Protein AF-A0A6N4V486-F1 (afdb_monomer_lite)

Organism: NCBI:txid39694

Foldseek 3Di:
DDDDDDDPPDPPPPCPPPPDPPPDDDAAALPQLCVQQVPDPQQPQVDSVSSLVVLVVLVVCLVVLPQLVVQQVVQCVVSVHPDSCVSVSNSVSSCVRGPVVSPVSNCVSCVPPDRD

Radius of gyration: 24.33 Å; chains: 1; bounding box: 66×65×31 Å

Secondary structure (DSSP, 8-state):
---------------------PPPPP---HHHHHHHHTSSTTS--SSHHHHHHHHHHHHHHHHTT--HHHHHHHHHHHTT---HHHHHHHHHHHHHHH-GGGHHHHHHHTTT----

Structure (mmCIF, N/CA/C/O backbone):
data_AF-A0A6N4V486-F1
#
_entry.id   AF-A0A6N4V486-F1
#
loop_
_atom_site.group_PDB
_atom_site.id
_atom_site.type_symbol
_atom_site.label_atom_id
_atom_site.label_alt_id
_atom_site.label_comp_id
_atom_site.label_asym_id
_atom_site.label_entity_id
_atom_site.label_seq_id
_atom_site.pdbx_PDB_ins_code
_atom_site.Cartn_x
_atom_site.Cartn_y
_atom_site.Cartn_z
_atom_site.occupancy
_atom_site.B_iso_or_equiv
_atom_site.auth_seq_id
_atom_site.auth_comp_id
_atom_site.auth_asy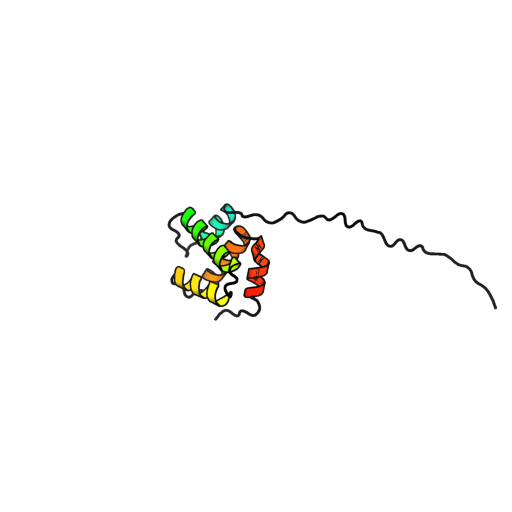m_id
_atom_site.auth_atom_id
_atom_site.pdbx_PDB_model_num
ATOM 1 N N . MET A 1 1 ? -52.651 55.741 15.862 1.00 38.78 1 MET A N 1
ATOM 2 C CA . MET A 1 1 ? -52.574 56.488 14.579 1.00 38.78 1 MET A CA 1
ATOM 3 C C . MET A 1 1 ? -51.162 56.298 14.029 1.00 38.78 1 MET A C 1
ATOM 5 O O . MET A 1 1 ? -50.254 56.471 14.815 1.00 38.78 1 MET A O 1
ATOM 9 N N . LYS A 1 2 ? -50.853 55.938 12.782 1.00 39.62 2 LYS A N 1
ATOM 10 C CA . LYS A 1 2 ? -51.606 55.902 11.529 1.00 39.62 2 LYS A CA 1
ATOM 11 C C . LYS A 1 2 ? -50.801 54.991 10.555 1.00 39.62 2 LYS A C 1
ATOM 13 O O . LYS A 1 2 ? -49.644 55.297 10.332 1.00 39.62 2 LYS A O 1
ATOM 18 N N . TRP A 1 3 ? -51.412 53.892 10.088 1.00 43.56 3 TRP A N 1
ATOM 19 C CA . TRP A 1 3 ? -51.365 53.290 8.732 1.00 43.56 3 TRP A CA 1
ATOM 20 C C . TRP A 1 3 ? -49.998 53.176 8.006 1.00 43.56 3 TRP A C 1
ATOM 22 O O . TRP A 1 3 ? -49.363 54.182 7.739 1.00 43.56 3 TRP A O 1
ATOM 32 N N . LEU A 1 4 ? -49.471 51.961 7.781 1.00 53.72 4 LEU A N 1
ATOM 33 C CA . LEU A 1 4 ? -49.697 51.060 6.620 1.00 53.72 4 LEU A CA 1
ATOM 34 C C . LEU A 1 4 ? -49.026 51.525 5.309 1.00 53.72 4 LEU A C 1
ATOM 36 O O . LEU A 1 4 ? -48.950 52.714 5.035 1.00 53.72 4 LEU A O 1
ATOM 40 N N . VAL A 1 5 ? -48.662 50.527 4.488 1.00 47.97 5 VAL A N 1
ATOM 41 C CA . VAL A 1 5 ? -48.074 50.555 3.128 1.00 47.97 5 VAL A CA 1
ATOM 42 C C . VAL A 1 5 ? -46.533 50.586 3.133 1.00 47.97 5 VAL A C 1
ATOM 44 O O . VAL A 1 5 ? -45.932 51.576 3.508 1.00 47.97 5 VAL A O 1
ATOM 47 N N . GLY A 1 6 ? -45.779 49.543 2.781 1.00 45.94 6 GLY A N 1
ATOM 48 C CA . GLY A 1 6 ? -46.065 48.354 1.985 1.00 45.94 6 GLY A CA 1
ATOM 49 C C . GLY A 1 6 ? -45.118 48.337 0.788 1.00 45.94 6 GLY A C 1
ATOM 50 O O . GLY A 1 6 ? -45.344 49.095 -0.141 1.00 45.94 6 GLY A O 1
ATOM 51 N N . VAL A 1 7 ? -44.101 47.473 0.790 1.00 52.78 7 VAL A N 1
ATOM 52 C CA . VAL A 1 7 ? -43.510 46.936 -0.445 1.00 52.78 7 VAL A CA 1
ATOM 53 C C . VAL A 1 7 ? -43.097 45.496 -0.168 1.00 52.78 7 VAL A C 1
ATOM 55 O O . VAL A 1 7 ? -42.241 45.208 0.665 1.00 52.78 7 VAL A O 1
ATOM 58 N N . VAL A 1 8 ? -43.774 44.598 -0.870 1.00 50.59 8 VAL A N 1
ATOM 59 C CA . VAL A 1 8 ? -43.435 43.191 -1.044 1.00 50.59 8 VAL A CA 1
ATOM 60 C C . VAL A 1 8 ? -42.054 43.130 -1.701 1.00 50.59 8 VAL A C 1
ATOM 62 O O . VAL A 1 8 ? -41.946 43.316 -2.909 1.00 50.59 8 VAL A O 1
ATOM 65 N N . SER A 1 9 ? -40.990 42.896 -0.930 1.00 48.25 9 SER A N 1
ATOM 66 C CA . SER A 1 9 ? -39.722 42.453 -1.518 1.00 48.25 9 SER A CA 1
ATOM 67 C C . SER A 1 9 ? -39.821 40.953 -1.730 1.00 48.25 9 SER A C 1
ATOM 69 O O . SER A 1 9 ? -39.767 40.160 -0.791 1.00 48.25 9 SER A O 1
ATOM 71 N N . ALA A 1 10 ? -40.080 40.609 -2.987 1.00 53.56 10 ALA A N 1
ATOM 72 C CA . ALA A 1 10 ? -40.244 39.265 -3.489 1.00 53.56 10 ALA A CA 1
ATOM 73 C C . ALA A 1 10 ? -39.116 38.340 -3.014 1.00 53.56 10 ALA A C 1
ATOM 75 O O . ALA A 1 10 ? -37.929 38.613 -3.191 1.00 53.56 10 ALA A O 1
ATOM 76 N N . ILE A 1 11 ? -39.529 37.206 -2.454 1.00 54.94 11 ILE A N 1
ATOM 77 C CA . ILE A 1 11 ? -38.718 36.007 -2.295 1.00 54.94 11 ILE A CA 1
ATOM 78 C C . ILE A 1 11 ? -38.357 35.538 -3.709 1.00 54.94 11 ILE A C 1
ATOM 80 O O . ILE A 1 11 ? -39.076 34.755 -4.318 1.00 54.94 11 ILE A O 1
ATOM 84 N N . THR A 1 12 ? -37.249 36.020 -4.261 1.00 54.84 12 THR A N 1
ATOM 85 C CA . THR A 1 12 ? -36.548 35.309 -5.334 1.00 54.84 12 THR A CA 1
ATOM 86 C C . THR A 1 12 ? -35.483 34.454 -4.674 1.00 54.84 12 THR A C 1
ATOM 88 O O . THR A 1 12 ? -34.285 34.716 -4.766 1.00 54.84 12 THR A O 1
ATOM 91 N N . MET A 1 13 ? -35.946 33.439 -3.944 1.00 56.28 13 MET A N 1
ATOM 92 C CA . MET A 1 13 ? -35.128 32.293 -3.582 1.00 56.28 13 MET A CA 1
ATOM 93 C C . MET A 1 13 ? -34.820 31.609 -4.909 1.00 56.28 13 MET A C 1
ATOM 95 O O . MET A 1 13 ? -35.648 30.876 -5.447 1.00 56.28 13 MET A O 1
ATOM 99 N N . GLY A 1 14 ? -33.696 32.004 -5.508 1.00 52.03 14 GLY A N 1
ATOM 100 C CA . GLY A 1 14 ? -33.225 31.463 -6.766 1.00 52.03 14 GLY A CA 1
ATOM 101 C C . GLY A 1 14 ? -33.193 29.951 -6.643 1.00 52.03 14 GLY A C 1
ATOM 102 O O . GLY A 1 14 ? -32.351 29.398 -5.940 1.00 52.03 14 GLY A O 1
ATOM 103 N N . LEU A 1 15 ? -34.141 29.300 -7.311 1.00 54.69 15 LEU A N 1
ATOM 104 C CA . LEU A 1 15 ? -34.053 27.909 -7.706 1.00 54.69 15 LEU A CA 1
ATOM 105 C C . LEU A 1 15 ? -32.845 27.821 -8.638 1.00 54.69 15 LEU A C 1
ATOM 107 O O . LEU A 1 15 ? -32.974 27.885 -9.857 1.00 54.69 15 LEU A O 1
ATOM 111 N N . VAL A 1 16 ? -31.648 27.760 -8.055 1.00 61.28 16 VAL A N 1
ATOM 112 C CA . VAL A 1 16 ? -30.468 27.289 -8.762 1.00 61.28 16 VAL A CA 1
ATOM 113 C C . VAL A 1 16 ? -30.764 25.829 -9.021 1.00 61.28 16 VAL A C 1
ATOM 115 O O . VAL A 1 16 ? -30.683 24.988 -8.127 1.00 61.28 16 VAL A O 1
ATOM 118 N N . SER A 1 17 ? -31.230 25.567 -10.235 1.00 57.47 17 SER A N 1
ATOM 119 C CA . SER A 1 17 ? -31.440 24.245 -10.784 1.00 57.47 17 SER A CA 1
ATOM 120 C C . SER A 1 17 ? -30.203 23.417 -10.464 1.00 57.47 17 SER A C 1
ATOM 122 O O . SER A 1 17 ? -29.139 23.638 -11.039 1.00 57.47 17 SER A O 1
ATOM 124 N N . ALA A 1 18 ? -30.339 22.468 -9.541 1.00 57.75 18 ALA A N 1
ATOM 125 C CA . ALA A 1 18 ? -29.354 21.430 -9.274 1.00 57.75 18 ALA A CA 1
ATOM 126 C C . ALA A 1 18 ? -29.319 20.434 -10.450 1.00 57.75 18 ALA A C 1
ATOM 128 O O . ALA A 1 18 ? -29.431 19.225 -10.265 1.00 57.75 18 ALA A O 1
ATOM 129 N N . ALA A 1 19 ? -29.211 20.946 -11.681 1.00 55.88 19 ALA A N 1
ATOM 130 C CA . ALA A 1 19 ? -28.799 20.172 -12.834 1.00 55.88 19 ALA A CA 1
ATOM 131 C C . ALA A 1 19 ? -27.351 19.766 -12.548 1.00 55.88 19 ALA A C 1
ATOM 133 O O . ALA A 1 19 ? -26.415 20.539 -12.735 1.00 55.88 19 ALA A O 1
ATOM 134 N N . GLY A 1 20 ? -27.227 18.600 -11.917 1.00 56.88 20 GLY A N 1
ATOM 135 C CA . GLY A 1 20 ? -26.012 18.107 -11.305 1.00 56.88 20 GLY A CA 1
ATOM 136 C C . GLY A 1 20 ? -24.867 18.071 -12.300 1.00 56.88 20 GLY A C 1
ATOM 137 O O . GLY A 1 20 ? -24.858 17.266 -13.228 1.00 56.88 20 GLY A O 1
ATOM 138 N N . PHE A 1 21 ? -23.854 18.887 -12.042 1.00 58.31 21 PHE A N 1
ATOM 139 C CA . PHE A 1 21 ? -22.502 18.566 -12.459 1.00 58.31 21 PHE A CA 1
ATOM 140 C C . PHE A 1 21 ? -22.055 17.380 -11.600 1.00 58.31 21 PHE A C 1
ATOM 142 O O . PHE A 1 21 ? -21.437 17.554 -10.551 1.00 58.31 21 PHE A O 1
ATOM 149 N N . ALA A 1 22 ? -22.450 16.166 -11.988 1.00 65.69 22 ALA A N 1
ATOM 150 C CA . ALA A 1 22 ? -21.825 14.976 -11.439 1.00 65.69 22 ALA A CA 1
ATOM 151 C C . ALA A 1 2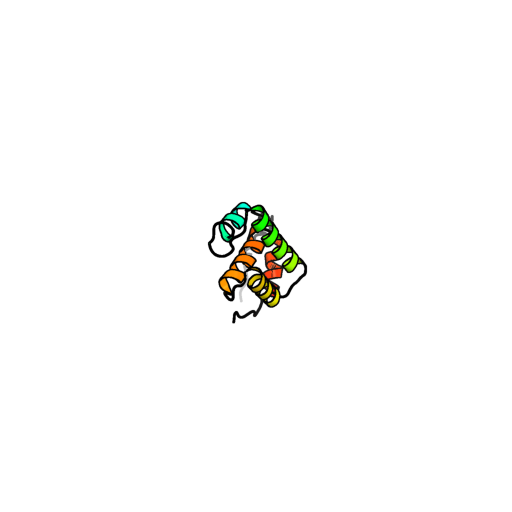2 ? -20.354 15.026 -11.861 1.00 65.69 22 ALA A C 1
ATOM 153 O O . ALA A 1 22 ? -20.051 15.083 -13.055 1.00 65.69 22 ALA A O 1
ATOM 154 N N . ALA A 1 23 ? -19.445 15.070 -10.885 1.00 70.88 23 ALA A N 1
ATOM 155 C CA . ALA A 1 23 ? -18.031 14.912 -11.178 1.00 70.88 23 ALA A CA 1
ATOM 156 C C . ALA A 1 23 ? -17.836 13.569 -11.905 1.00 70.88 23 ALA A C 1
ATOM 158 O O . ALA A 1 23 ? -18.493 12.587 -11.537 1.00 70.88 23 ALA A O 1
ATOM 159 N N . PRO A 1 24 ? -16.984 13.508 -12.943 1.00 73.44 24 PRO A N 1
ATOM 160 C CA . PRO A 1 24 ? -16.687 12.247 -13.602 1.00 73.44 24 PRO A CA 1
ATOM 161 C C . PRO A 1 24 ? -16.161 11.241 -12.573 1.00 73.44 24 PRO A C 1
ATOM 163 O O . PRO A 1 24 ? -15.421 11.601 -11.655 1.00 73.44 24 PRO A O 1
ATOM 166 N N . ASN A 1 25 ? -16.565 9.979 -12.720 1.00 76.12 25 ASN A N 1
ATOM 167 C CA . ASN A 1 25 ? -16.056 8.915 -11.865 1.00 76.12 25 ASN A CA 1
ATOM 168 C C . ASN A 1 25 ? -14.548 8.775 -12.089 1.00 76.12 25 ASN A C 1
ATOM 170 O O . ASN A 1 25 ? -14.081 8.780 -13.228 1.00 76.12 25 ASN A O 1
ATOM 174 N N . ALA A 1 26 ? -13.788 8.644 -11.005 1.00 83.19 26 ALA A N 1
ATOM 175 C CA . ALA A 1 26 ? -12.383 8.289 -11.110 1.00 83.19 26 ALA A CA 1
ATOM 176 C C . ALA A 1 26 ? -12.265 6.864 -11.674 1.00 83.19 26 ALA A C 1
ATOM 178 O O . ALA A 1 26 ? -12.983 5.953 -11.253 1.00 83.19 26 ALA A O 1
ATOM 179 N N . HIS A 1 27 ? -11.369 6.693 -12.641 1.00 86.19 27 HIS A N 1
ATOM 180 C CA . HIS A 1 27 ? -11.088 5.421 -13.296 1.00 86.19 27 HIS A CA 1
ATOM 181 C C . HIS A 1 27 ? -9.694 4.932 -12.917 1.00 86.19 27 HIS A C 1
ATOM 183 O O . HIS A 1 27 ? -8.871 5.714 -12.450 1.00 86.19 27 HIS A O 1
ATOM 189 N N . ALA A 1 28 ? -9.448 3.637 -13.113 1.00 92.25 28 ALA A N 1
ATOM 190 C CA . ALA A 1 28 ? -8.128 3.073 -12.890 1.00 92.25 28 ALA A CA 1
ATOM 191 C C . ALA A 1 28 ? -7.107 3.645 -13.896 1.00 92.25 28 ALA A C 1
ATOM 193 O O . ALA A 1 28 ? -7.365 3.641 -15.100 1.00 92.25 28 ALA A O 1
ATOM 194 N N . ASP A 1 29 ? -5.956 4.084 -13.398 1.00 95.81 29 ASP A N 1
ATOM 195 C CA . ASP A 1 29 ? -4.795 4.574 -14.132 1.00 95.81 29 ASP A CA 1
ATOM 196 C C . ASP A 1 29 ? -3.564 3.715 -13.793 1.00 95.81 29 ASP A C 1
ATOM 198 O O . ASP A 1 29 ? -2.834 3.918 -12.819 1.00 95.81 29 ASP A O 1
ATOM 202 N N . GLU A 1 30 ? -3.330 2.705 -14.628 1.00 96.38 30 GLU A N 1
ATOM 203 C CA . GLU A 1 30 ? -2.183 1.807 -14.485 1.00 96.38 30 GLU A CA 1
ATOM 204 C C . GLU A 1 30 ? -0.843 2.524 -14.669 1.00 96.38 30 GLU A C 1
ATOM 206 O O . GLU A 1 30 ? 0.150 2.148 -14.044 1.00 96.38 30 GLU A O 1
ATOM 211 N N . VAL A 1 31 ? -0.802 3.552 -15.520 1.00 95.38 31 VAL A N 1
ATOM 212 C CA . VAL A 1 31 ? 0.432 4.275 -15.833 1.00 95.38 31 VAL A CA 1
ATOM 213 C C . VAL A 1 31 ? 0.839 5.119 -14.633 1.00 95.38 31 VAL A C 1
ATOM 215 O O . VAL A 1 31 ? 1.994 5.046 -14.209 1.00 95.38 31 VAL A O 1
ATOM 218 N N . ALA A 1 32 ? -0.103 5.856 -14.038 1.00 94.75 32 ALA A N 1
ATOM 219 C CA . ALA A 1 32 ? 0.130 6.613 -12.812 1.00 94.75 32 ALA A CA 1
ATOM 220 C C . ALA A 1 32 ? 0.610 5.700 -11.676 1.00 94.75 32 ALA A C 1
ATOM 222 O O . ALA A 1 32 ? 1.606 6.004 -11.013 1.00 94.75 32 ALA A O 1
ATOM 223 N N . TYR A 1 33 ? -0.024 4.535 -11.505 1.00 96.88 33 TYR A N 1
ATOM 224 C CA . TYR A 1 33 ? 0.412 3.547 -10.522 1.00 96.88 33 TYR A CA 1
ATOM 225 C C . TYR A 1 33 ? 1.863 3.097 -10.758 1.00 96.88 33 TYR A C 1
ATOM 227 O O . TYR A 1 33 ? 2.701 3.182 -9.855 1.00 96.88 33 TYR A O 1
ATOM 235 N N . LEU A 1 34 ? 2.190 2.660 -11.978 1.00 95.62 34 LEU A N 1
ATOM 236 C CA . LEU A 1 34 ? 3.527 2.173 -12.328 1.00 95.62 34 LEU A CA 1
ATOM 237 C C . LEU A 1 34 ? 4.607 3.249 -12.148 1.00 95.62 34 LEU A C 1
ATOM 239 O O . LEU A 1 34 ? 5.686 2.953 -11.629 1.00 95.62 34 LEU A O 1
ATOM 243 N N . VAL A 1 35 ? 4.317 4.506 -12.489 1.00 92.94 35 VAL A N 1
ATOM 244 C CA . VAL A 1 35 ? 5.224 5.642 -12.248 1.00 92.94 35 VAL A CA 1
ATOM 245 C C . VAL A 1 35 ? 5.451 5.894 -10.752 1.00 92.94 35 VAL A C 1
ATOM 247 O O . VAL A 1 35 ? 6.511 6.371 -10.358 1.00 92.94 35 VAL A O 1
ATOM 250 N N . ASN A 1 36 ? 4.508 5.552 -9.881 1.00 91.25 36 ASN A N 1
ATOM 251 C CA . ASN A 1 36 ? 4.672 5.789 -8.449 1.00 91.25 36 ASN A CA 1
ATOM 252 C C . ASN A 1 36 ? 5.319 4.619 -7.695 1.00 91.25 36 ASN A C 1
ATOM 254 O O . ASN A 1 36 ? 5.986 4.861 -6.681 1.00 91.25 36 ASN A O 1
ATOM 258 N N . VAL A 1 37 ? 5.158 3.375 -8.168 1.00 91.06 37 VAL A N 1
ATOM 259 C CA . VAL A 1 37 ? 5.640 2.177 -7.449 1.00 91.06 37 VAL A CA 1
ATOM 260 C C . VAL A 1 37 ? 6.679 1.337 -8.186 1.00 91.06 37 VAL A C 1
ATOM 262 O O . VAL A 1 37 ? 7.478 0.679 -7.529 1.00 91.06 37 VAL A O 1
ATOM 265 N N . HIS A 1 38 ? 6.698 1.325 -9.520 1.00 85.25 38 HIS A N 1
ATOM 266 C CA . HIS A 1 38 ? 7.620 0.467 -10.270 1.00 85.25 38 HIS A CA 1
ATOM 267 C C . HIS A 1 38 ? 8.968 1.157 -10.488 1.00 85.25 38 HIS A C 1
ATOM 269 O O . HIS A 1 38 ? 10.016 0.556 -10.273 1.00 85.25 38 HIS A O 1
ATOM 275 N N . VAL A 1 39 ? 8.950 2.444 -10.839 1.00 77.75 39 VAL A N 1
ATOM 276 C CA . VAL A 1 39 ? 10.181 3.241 -11.020 1.00 77.75 39 VAL A CA 1
ATOM 277 C C . VAL A 1 39 ? 10.746 3.773 -9.695 1.00 77.75 39 VAL A C 1
ATOM 279 O O . VAL A 1 39 ? 11.884 4.240 -9.649 1.00 77.75 39 VAL A O 1
ATOM 282 N N . ARG A 1 40 ? 9.967 3.720 -8.603 1.00 77.94 40 ARG A N 1
ATOM 283 C CA . ARG A 1 40 ? 10.402 4.145 -7.268 1.00 77.94 40 ARG A CA 1
ATOM 284 C C . ARG A 1 40 ? 11.302 3.070 -6.638 1.00 77.94 40 ARG A C 1
ATOM 286 O O . ARG A 1 40 ? 10.861 1.928 -6.497 1.00 77.94 40 ARG A O 1
ATOM 293 N N . PRO A 1 41 ? 12.514 3.419 -6.170 1.00 78.50 41 PRO A N 1
ATOM 294 C CA . PRO A 1 41 ? 13.364 2.481 -5.442 1.00 78.50 41 PRO A CA 1
ATOM 295 C C . PRO A 1 41 ? 12.666 1.915 -4.195 1.00 78.50 41 PRO A C 1
ATOM 297 O O . PRO A 1 41 ? 11.990 2.650 -3.477 1.00 78.50 41 PRO A O 1
ATOM 300 N N . GLY A 1 42 ? 12.866 0.623 -3.918 1.00 82.56 42 GLY A N 1
ATOM 301 C CA . GLY A 1 42 ? 12.445 -0.022 -2.667 1.00 82.56 42 GLY A CA 1
ATOM 302 C C . GLY A 1 42 ? 11.459 -1.180 -2.829 1.00 82.56 42 GLY A C 1
ATOM 303 O O . GLY A 1 42 ? 11.530 -2.122 -2.045 1.00 82.56 42 GLY A O 1
ATOM 304 N N . TYR A 1 43 ? 10.585 -1.163 -3.843 1.00 90.25 43 TYR A N 1
ATOM 305 C CA . TYR A 1 43 ? 9.648 -2.275 -4.082 1.00 90.25 43 TYR A CA 1
ATOM 306 C C . TYR A 1 43 ? 10.243 -3.382 -4.960 1.00 90.25 43 TYR A C 1
ATOM 308 O O . TYR A 1 43 ? 9.949 -4.552 -4.747 1.00 90.25 43 TYR A O 1
ATOM 316 N N . ASN A 1 44 ? 11.127 -3.030 -5.902 1.00 89.38 44 ASN A N 1
ATOM 317 C CA . ASN A 1 44 ? 11.902 -3.978 -6.718 1.00 89.38 44 ASN A CA 1
ATOM 318 C C . ASN A 1 44 ? 11.047 -5.042 -7.435 1.00 89.38 44 ASN A C 1
ATOM 320 O O . ASN A 1 44 ? 11.440 -6.206 -7.529 1.00 89.38 44 ASN A O 1
ATOM 324 N N . PHE A 1 45 ? 9.871 -4.656 -7.939 1.00 94.12 45 PHE A N 1
ATOM 325 C CA . PHE A 1 45 ? 9.056 -5.557 -8.751 1.00 94.12 45 PHE A CA 1
ATOM 326 C C . PHE A 1 45 ? 9.833 -6.016 -9.998 1.00 94.12 45 PHE A C 1
ATOM 328 O O . PHE A 1 45 ? 10.485 -5.187 -10.636 1.00 94.12 45 PHE A O 1
ATOM 335 N N . PRO A 1 46 ? 9.743 -7.300 -10.391 1.00 94.31 46 PRO A N 1
ATOM 336 C CA . PRO A 1 46 ? 10.524 -7.839 -11.506 1.00 94.31 46 PRO A CA 1
ATOM 337 C C . PRO A 1 46 ? 10.104 -7.286 -12.878 1.00 94.31 46 PRO A C 1
ATOM 339 O O . PRO A 1 46 ? 10.905 -7.300 -13.808 1.00 94.31 46 PRO A O 1
ATOM 342 N N . ASN A 1 47 ? 8.859 -6.820 -13.015 1.00 94.44 47 ASN A N 1
ATOM 343 C CA . ASN A 1 47 ? 8.311 -6.162 -14.204 1.00 94.44 47 ASN A CA 1
ATOM 344 C C . ASN A 1 47 ? 7.026 -5.385 -13.848 1.00 94.44 47 ASN A C 1
ATOM 346 O O . ASN A 1 47 ? 6.573 -5.401 -12.696 1.00 94.44 47 ASN A O 1
ATOM 350 N N . ALA A 1 48 ? 6.456 -4.689 -14.836 1.00 95.44 48 ALA A N 1
ATOM 351 C CA . ALA A 1 48 ? 5.242 -3.894 -14.679 1.00 95.44 48 ALA A CA 1
ATOM 352 C C . ALA A 1 48 ? 4.022 -4.762 -14.335 1.00 95.44 48 ALA A C 1
ATOM 354 O O . ALA A 1 48 ? 3.216 -4.391 -13.483 1.00 95.44 48 ALA A O 1
ATOM 355 N N . GLU A 1 49 ? 3.909 -5.945 -14.934 1.00 97.31 49 GLU A N 1
ATOM 356 C CA . GLU A 1 49 ? 2.796 -6.869 -14.718 1.00 97.31 49 GLU A CA 1
ATOM 357 C C . GLU A 1 49 ? 2.764 -7.375 -13.272 1.00 97.31 49 GLU A C 1
ATOM 359 O O . GLU A 1 49 ? 1.698 -7.442 -12.662 1.00 97.31 49 GLU A O 1
ATOM 364 N N . ALA A 1 50 ? 3.927 -7.667 -12.685 1.00 97.25 50 ALA A N 1
ATOM 365 C CA . ALA A 1 50 ? 4.050 -8.050 -11.284 1.00 97.25 50 ALA A CA 1
ATOM 366 C C . ALA A 1 50 ? 3.678 -6.901 -10.337 1.00 97.25 50 ALA A C 1
ATOM 368 O O . ALA A 1 50 ? 2.992 -7.132 -9.341 1.00 97.25 50 ALA A O 1
ATOM 369 N N . ALA A 1 51 ? 4.081 -5.666 -10.658 1.00 97.38 51 ALA A N 1
ATOM 370 C CA . ALA A 1 51 ? 3.679 -4.490 -9.888 1.00 97.38 51 ALA A CA 1
ATOM 371 C C . ALA A 1 51 ? 2.154 -4.306 -9.926 1.00 97.38 51 ALA A C 1
ATOM 373 O O . ALA A 1 51 ? 1.512 -4.197 -8.883 1.00 97.38 51 ALA A O 1
ATOM 374 N N . LEU A 1 52 ? 1.562 -4.342 -11.122 1.00 98.31 52 LEU A N 1
ATOM 375 C CA . LEU A 1 52 ? 0.118 -4.233 -11.328 1.00 98.31 52 LEU A CA 1
ATOM 376 C C . LEU A 1 52 ? -0.657 -5.359 -10.640 1.00 98.31 52 LEU A C 1
ATOM 378 O O . LEU A 1 52 ? -1.698 -5.105 -10.034 1.00 98.31 52 LEU A O 1
ATOM 382 N N . GLY A 1 53 ? -0.156 -6.592 -10.715 1.00 98.56 53 GLY A N 1
ATOM 383 C CA . GLY A 1 53 ? -0.740 -7.741 -10.030 1.00 98.56 53 GLY A CA 1
ATOM 384 C C . GLY A 1 53 ? -0.737 -7.558 -8.513 1.00 98.56 53 GLY A C 1
ATOM 385 O O . GLY A 1 53 ? -1.763 -7.762 -7.864 1.00 98.56 53 GLY A O 1
ATOM 386 N N . TYR A 1 54 ? 0.375 -7.088 -7.944 1.00 98.38 54 TYR A N 1
ATOM 387 C CA . TYR A 1 54 ? 0.450 -6.801 -6.515 1.00 98.38 54 TYR A CA 1
ATOM 388 C C . TYR A 1 54 ? -0.497 -5.666 -6.102 1.00 98.38 54 TYR A C 1
ATOM 390 O O . TYR A 1 54 ? -1.247 -5.823 -5.137 1.00 98.38 54 TYR A O 1
ATOM 398 N N . GLY A 1 55 ? -0.529 -4.558 -6.850 1.00 98.31 55 GLY A N 1
ATOM 399 C CA . GLY A 1 55 ? -1.447 -3.442 -6.603 1.00 98.31 55 GLY A CA 1
ATOM 400 C C . GLY A 1 55 ? -2.918 -3.858 -6.642 1.00 98.31 55 GLY A C 1
ATOM 401 O O . GLY A 1 55 ? -3.690 -3.488 -5.761 1.00 98.31 55 GLY A O 1
ATOM 402 N N . ARG A 1 56 ? -3.300 -4.713 -7.596 1.00 98.62 56 ARG A N 1
ATOM 403 C CA . ARG A 1 56 ? -4.644 -5.307 -7.649 1.00 98.62 56 ARG A CA 1
ATOM 404 C C . ARG A 1 56 ? -4.932 -6.210 -6.453 1.00 98.62 56 ARG A C 1
ATOM 406 O O . ARG A 1 56 ? -6.013 -6.114 -5.886 1.00 98.62 56 ARG A O 1
ATOM 413 N N . SER A 1 57 ? -3.954 -6.991 -5.991 1.00 98.56 57 SER A N 1
ATOM 414 C CA . SER A 1 57 ? -4.127 -7.787 -4.769 1.00 98.56 57 SER A CA 1
ATOM 415 C C . SER A 1 57 ? -4.369 -6.915 -3.528 1.00 98.56 57 SER A C 1
ATOM 417 O O . SER A 1 57 ? -5.110 -7.313 -2.634 1.00 98.56 57 SER A O 1
ATOM 419 N N . VAL A 1 58 ? -3.796 -5.705 -3.469 1.00 98.69 58 VAL A N 1
ATOM 420 C CA . VAL A 1 58 ? -4.107 -4.728 -2.412 1.00 98.69 58 VAL A CA 1
ATOM 421 C C . VAL A 1 58 ? -5.557 -4.259 -2.526 1.00 98.69 58 VAL A C 1
ATOM 423 O O . VAL A 1 58 ? -6.256 -4.230 -1.516 1.00 98.69 58 VAL A O 1
ATOM 426 N N . CYS A 1 59 ? -6.035 -3.960 -3.736 1.00 98.62 59 CYS A N 1
ATOM 427 C CA . CYS A 1 59 ? -7.443 -3.637 -3.971 1.00 98.62 59 CYS A CA 1
ATOM 428 C C . CYS A 1 59 ? -8.386 -4.773 -3.538 1.00 98.62 59 CYS A C 1
ATOM 430 O O . CYS A 1 59 ? -9.407 -4.511 -2.911 1.00 98.62 59 CYS A O 1
ATOM 432 N N . ASP A 1 60 ? -8.040 -6.037 -3.780 1.00 98.56 60 ASP A N 1
ATOM 433 C CA . ASP A 1 60 ? -8.857 -7.174 -3.328 1.00 98.56 60 ASP A CA 1
ATOM 434 C C . ASP A 1 60 ? -8.909 -7.276 -1.791 1.00 98.56 60 ASP A C 1
ATOM 436 O O . ASP A 1 60 ? -9.966 -7.511 -1.196 1.00 98.56 60 ASP A O 1
ATOM 440 N N . ARG A 1 61 ? -7.777 -7.038 -1.114 1.00 98.44 61 ARG A N 1
ATOM 441 C CA . ARG A 1 61 ? -7.711 -6.990 0.359 1.00 98.44 61 ARG A CA 1
ATOM 442 C C . ARG A 1 61 ? -8.557 -5.843 0.924 1.00 98.44 61 ARG A C 1
ATOM 444 O O . ARG A 1 61 ? -9.260 -6.027 1.916 1.00 98.44 61 ARG A O 1
ATOM 451 N N . VAL A 1 62 ? -8.546 -4.677 0.278 1.00 98.31 62 VAL A N 1
ATOM 452 C CA . VAL A 1 62 ? -9.414 -3.556 0.667 1.00 98.31 62 VAL A CA 1
ATOM 453 C C . VAL A 1 62 ? -10.877 -3.918 0.441 1.00 98.31 62 VAL A C 1
ATOM 455 O O . VAL A 1 62 ? -11.662 -3.757 1.371 1.00 98.31 62 VAL A O 1
ATOM 458 N N . ALA A 1 63 ? -11.238 -4.471 -0.722 1.00 97.56 63 ALA A N 1
ATOM 459 C CA . ALA A 1 63 ? -12.602 -4.883 -1.063 1.00 97.56 63 ALA A CA 1
ATOM 460 C C . ALA A 1 63 ? -13.188 -5.894 -0.066 1.00 97.56 63 ALA A C 1
ATOM 462 O O . ALA A 1 63 ? -14.363 -5.805 0.287 1.00 97.56 63 ALA A O 1
ATOM 463 N N . THR A 1 64 ? -12.355 -6.803 0.444 1.00 97.00 64 THR A N 1
ATOM 464 C CA . THR A 1 64 ? -12.715 -7.784 1.484 1.00 97.00 64 THR A CA 1
ATOM 465 C C . THR A 1 64 ? -12.757 -7.202 2.900 1.00 97.00 64 THR A C 1
ATOM 467 O O . THR A 1 64 ? -12.902 -7.945 3.868 1.00 97.00 64 THR A O 1
ATOM 470 N N . THR A 1 65 ? -12.693 -5.874 3.048 1.00 96.12 65 THR A N 1
ATOM 471 C CA . THR A 1 65 ? -12.770 -5.141 4.326 1.00 96.12 65 THR A CA 1
ATOM 472 C C . THR A 1 65 ? -11.650 -5.483 5.313 1.00 96.12 65 THR A C 1
ATOM 474 O O . THR A 1 65 ? -11.837 -5.373 6.524 1.00 96.12 65 THR A O 1
ATOM 477 N N . MET A 1 66 ? -10.471 -5.874 4.817 1.00 97.62 66 MET A N 1
ATOM 478 C CA . MET A 1 66 ? -9.303 -6.098 5.670 1.00 97.62 66 MET A CA 1
ATOM 479 C C . MET A 1 66 ? -9.001 -4.845 6.517 1.00 97.62 66 MET A C 1
ATOM 48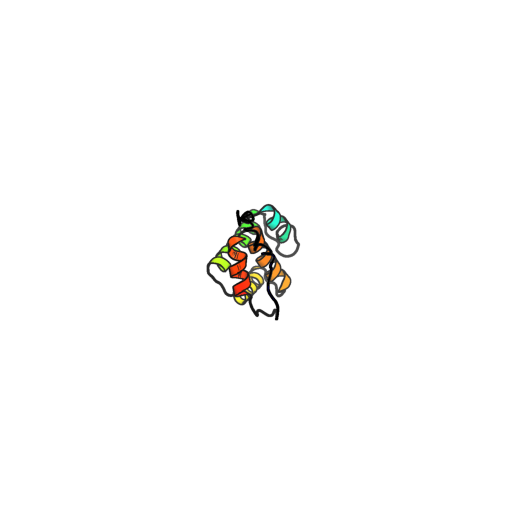1 O O . MET A 1 66 ? -8.942 -3.744 5.959 1.00 97.62 66 MET A O 1
ATOM 485 N N . PRO A 1 67 ? -8.782 -4.977 7.840 1.00 97.19 67 PRO A N 1
ATOM 486 C CA . PRO A 1 67 ? -8.409 -3.844 8.681 1.00 97.19 67 PRO A CA 1
ATOM 487 C C . PRO A 1 67 ? -7.125 -3.171 8.182 1.00 97.19 67 PRO A C 1
ATOM 489 O O . PRO A 1 67 ? -6.165 -3.850 7.814 1.00 97.19 67 PRO A O 1
ATOM 492 N N . TYR A 1 68 ? -7.068 -1.835 8.214 1.00 98.06 68 TYR A N 1
ATOM 493 C CA . TYR A 1 68 ? -5.924 -1.091 7.671 1.00 98.06 68 TYR A CA 1
ATOM 494 C C . TYR A 1 68 ? -4.592 -1.470 8.336 1.00 98.06 68 TYR A C 1
ATOM 496 O O . TYR A 1 68 ? -3.572 -1.582 7.660 1.00 98.06 68 TYR A O 1
ATOM 504 N N . ALA A 1 69 ? -4.602 -1.731 9.648 1.00 97.31 69 ALA A N 1
ATOM 505 C CA . ALA A 1 69 ? -3.415 -2.183 10.373 1.00 97.31 69 ALA A CA 1
ATOM 506 C C . ALA A 1 69 ? -2.879 -3.525 9.843 1.00 97.31 69 ALA A C 1
ATOM 508 O O . ALA A 1 69 ? -1.672 -3.672 9.648 1.00 97.31 69 ALA A O 1
ATOM 509 N N . ASP A 1 70 ? -3.769 -4.477 9.557 1.00 98.06 70 ASP A N 1
ATOM 510 C CA . ASP A 1 70 ? -3.399 -5.785 9.015 1.00 98.06 70 ASP A CA 1
ATOM 511 C C . ASP A 1 70 ? -2.909 -5.665 7.574 1.00 98.06 70 ASP A C 1
ATOM 513 O O . ASP A 1 70 ? -1.915 -6.294 7.210 1.00 98.06 70 ASP A O 1
ATOM 517 N N . LEU A 1 71 ? -3.549 -4.806 6.776 1.00 98.31 71 LEU A N 1
ATOM 518 C CA . LEU A 1 71 ? -3.119 -4.514 5.412 1.00 98.31 71 LEU A CA 1
ATOM 519 C C . LEU A 1 71 ? -1.694 -3.945 5.390 1.00 98.31 71 LEU A C 1
ATOM 521 O O . LEU A 1 71 ? -0.840 -4.441 4.657 1.00 98.31 71 LEU A O 1
ATOM 525 N N . VAL A 1 72 ? -1.410 -2.952 6.235 1.00 98.31 72 VAL A N 1
ATOM 526 C CA . VAL A 1 72 ? -0.067 -2.375 6.392 1.00 98.31 72 VAL A CA 1
ATOM 527 C C . VAL A 1 72 ? 0.942 -3.437 6.826 1.00 98.31 72 VAL A C 1
ATOM 529 O O . VAL A 1 72 ? 2.011 -3.538 6.226 1.00 98.31 72 VAL A O 1
ATOM 532 N N . ASN A 1 73 ? 0.617 -4.248 7.837 1.00 97.81 73 ASN A N 1
ATOM 533 C CA . ASN A 1 73 ? 1.515 -5.291 8.338 1.00 97.81 73 ASN A CA 1
ATOM 534 C C . ASN A 1 73 ? 1.824 -6.352 7.279 1.00 97.81 73 ASN A C 1
ATOM 536 O O . ASN A 1 73 ? 2.970 -6.786 7.167 1.00 97.81 73 ASN A O 1
ATOM 540 N N . GLN A 1 74 ? 0.834 -6.736 6.475 1.00 98.00 74 GLN A N 1
ATOM 541 C CA . GLN A 1 74 ? 1.046 -7.666 5.372 1.00 98.00 74 GLN A CA 1
ATOM 542 C C . GLN A 1 74 ? 1.929 -7.059 4.285 1.00 98.00 74 GLN A C 1
ATOM 544 O O . GLN A 1 74 ? 2.883 -7.704 3.875 1.00 98.00 74 GLN A O 1
ATOM 549 N N . VAL A 1 75 ? 1.697 -5.808 3.869 1.00 97.69 75 VAL A N 1
ATOM 550 C CA . VAL A 1 75 ? 2.572 -5.153 2.880 1.00 97.69 75 VAL A CA 1
ATOM 551 C C . VAL A 1 75 ? 4.006 -5.030 3.413 1.00 97.69 75 VAL A C 1
ATOM 553 O O . VAL A 1 75 ? 4.961 -5.299 2.688 1.00 97.69 75 VAL A O 1
ATOM 556 N N . LYS A 1 76 ? 4.182 -4.692 4.695 1.00 97.12 76 LYS A N 1
ATOM 557 C CA . LYS A 1 76 ? 5.499 -4.694 5.352 1.00 97.12 76 LYS A CA 1
ATOM 558 C C . LYS A 1 76 ? 6.169 -6.070 5.283 1.00 97.12 76 LYS A C 1
ATOM 560 O O . LYS A 1 76 ? 7.352 -6.152 4.954 1.00 97.12 76 LYS A O 1
ATOM 565 N N . ALA A 1 77 ? 5.421 -7.139 5.558 1.00 97.38 77 ALA A N 1
ATOM 566 C CA . ALA A 1 77 ? 5.917 -8.510 5.474 1.00 97.38 77 ALA A CA 1
ATOM 567 C C . ALA A 1 77 ? 6.290 -8.906 4.034 1.00 97.38 77 ALA A C 1
ATOM 569 O O . ALA A 1 77 ? 7.393 -9.410 3.817 1.00 97.38 77 ALA A O 1
ATOM 570 N N . ASP A 1 78 ? 5.425 -8.604 3.063 1.00 96.62 78 ASP A N 1
ATOM 571 C CA . ASP A 1 78 ? 5.598 -8.919 1.640 1.00 96.62 78 ASP A CA 1
ATOM 572 C C . ASP A 1 78 ? 6.882 -8.267 1.078 1.00 96.62 78 ASP A C 1
ATOM 574 O O . ASP A 1 78 ? 7.645 -8.910 0.355 1.00 96.62 78 ASP A O 1
ATOM 578 N N . PHE A 1 79 ? 7.193 -7.029 1.488 1.00 94.69 79 PHE A N 1
ATOM 579 C CA . PHE A 1 79 ? 8.429 -6.323 1.105 1.00 94.69 79 PHE A CA 1
ATOM 580 C C . PHE A 1 79 ? 9.589 -6.481 2.089 1.00 94.69 79 PHE A C 1
ATOM 582 O O . PHE A 1 79 ? 10.644 -5.876 1.892 1.00 94.69 79 PHE A O 1
ATOM 589 N N . ARG A 1 80 ? 9.422 -7.288 3.145 1.00 94.81 80 ARG A N 1
ATOM 590 C CA . ARG A 1 80 ? 10.433 -7.510 4.192 1.00 94.81 80 ARG A CA 1
ATOM 591 C C . ARG A 1 80 ? 10.990 -6.195 4.757 1.00 94.81 80 ARG A C 1
ATOM 593 O O . ARG A 1 80 ? 12.193 -6.066 4.980 1.00 94.81 80 ARG A O 1
ATOM 600 N N . THR A 1 81 ? 10.110 -5.224 4.975 1.00 92.81 81 THR A N 1
ATOM 601 C CA . THR A 1 81 ? 10.443 -3.875 5.445 1.00 92.81 81 THR A CA 1
ATOM 602 C C . THR A 1 81 ? 9.775 -3.587 6.785 1.00 92.81 81 THR A C 1
ATOM 604 O O . THR A 1 81 ? 8.690 -4.083 7.085 1.00 92.81 81 THR A O 1
ATOM 607 N N . THR A 1 82 ? 10.412 -2.764 7.612 1.00 94.56 82 THR A N 1
ATOM 608 C CA . THR A 1 82 ? 9.790 -2.203 8.820 1.00 94.56 82 THR A CA 1
ATOM 609 C C . THR A 1 82 ? 9.227 -0.803 8.581 1.00 94.56 82 THR A C 1
ATOM 611 O O . THR A 1 82 ? 8.515 -0.294 9.447 1.00 94.56 82 THR A O 1
ATOM 614 N N . ASP A 1 83 ? 9.479 -0.212 7.410 1.00 94.25 83 ASP A N 1
ATOM 615 C CA . ASP A 1 83 ? 9.075 1.149 7.077 1.00 94.25 83 ASP A CA 1
ATOM 616 C C . ASP A 1 83 ? 7.568 1.237 6.803 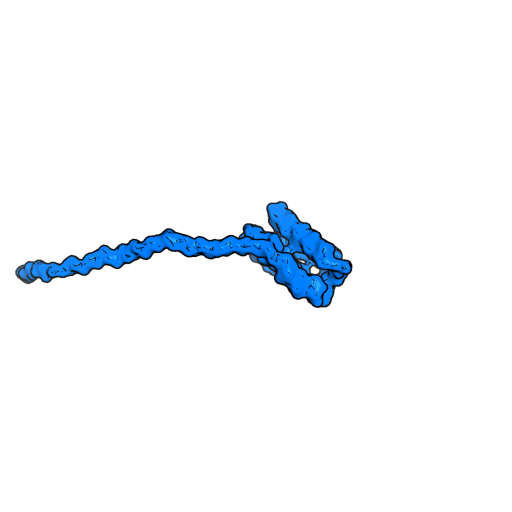1.00 94.25 83 ASP A C 1
ATOM 618 O O . ASP A 1 83 ? 7.045 0.734 5.803 1.00 94.25 83 ASP A O 1
ATOM 622 N N . TYR A 1 84 ? 6.863 1.913 7.710 1.00 95.00 84 TYR A N 1
ATOM 623 C CA . TYR A 1 84 ? 5.448 2.220 7.549 1.00 95.00 84 TYR A CA 1
ATOM 624 C C . TYR A 1 84 ? 5.179 3.095 6.322 1.00 95.00 84 TYR A C 1
ATOM 626 O O . TYR A 1 84 ? 4.200 2.861 5.616 1.00 95.00 84 TYR A O 1
ATOM 634 N N . TYR A 1 85 ? 6.015 4.101 6.057 1.00 93.69 85 TYR A N 1
ATOM 635 C CA . TYR A 1 85 ? 5.778 5.043 4.966 1.00 93.69 85 TYR A CA 1
ATOM 636 C C . TYR A 1 85 ? 5.872 4.349 3.618 1.00 93.69 85 TYR A C 1
ATOM 638 O O . TYR A 1 85 ? 5.050 4.619 2.746 1.00 93.69 85 TYR A O 1
ATOM 646 N N . GLN A 1 86 ? 6.806 3.410 3.468 1.00 94.75 86 GLN A N 1
ATOM 647 C CA . GLN A 1 86 ? 6.867 2.546 2.298 1.00 94.75 86 GLN A CA 1
ATOM 648 C C . GLN A 1 86 ? 5.556 1.756 2.134 1.00 94.75 86 GLN A C 1
ATOM 650 O O . GLN A 1 86 ? 4.884 1.872 1.113 1.00 94.75 86 GLN A O 1
ATOM 655 N N . ALA A 1 87 ? 5.125 1.004 3.148 1.00 96.19 87 ALA A N 1
ATOM 656 C CA . ALA A 1 87 ? 3.909 0.197 3.037 1.00 96.19 87 ALA A CA 1
ATOM 657 C C . ALA A 1 87 ? 2.642 1.040 2.788 1.00 96.19 87 ALA A C 1
ATOM 659 O O . ALA A 1 87 ? 1.879 0.769 1.859 1.00 96.19 87 ALA A O 1
ATOM 660 N N . GLY A 1 88 ? 2.445 2.094 3.581 1.00 96.44 88 GLY A N 1
ATOM 661 C CA . GLY A 1 88 ? 1.302 2.998 3.473 1.00 96.44 88 GLY A CA 1
ATOM 662 C C . GLY A 1 88 ? 1.269 3.753 2.145 1.00 96.44 88 GLY A C 1
ATOM 663 O O . GLY A 1 88 ? 0.197 3.927 1.565 1.00 96.44 88 GLY A O 1
ATOM 664 N N . TYR A 1 89 ? 2.430 4.150 1.614 1.00 96.06 89 TYR A N 1
ATOM 665 C CA . TYR A 1 89 ? 2.501 4.784 0.303 1.00 96.06 89 TYR A CA 1
ATOM 666 C C . TYR A 1 89 ? 2.034 3.831 -0.795 1.00 96.06 89 TYR A C 1
ATOM 668 O O . TYR A 1 89 ? 1.180 4.222 -1.585 1.00 96.06 89 TYR A O 1
ATOM 676 N N . LEU A 1 90 ? 2.526 2.587 -0.830 1.00 97.56 90 LEU A N 1
ATOM 677 C CA . LEU A 1 90 ? 2.079 1.612 -1.828 1.00 97.56 90 LEU A CA 1
ATOM 678 C C . LEU A 1 90 ? 0.571 1.385 -1.755 1.00 97.56 90 LEU A C 1
ATOM 680 O O . LEU A 1 90 ? -0.085 1.389 -2.795 1.00 97.56 90 LEU A O 1
ATOM 684 N N . ILE A 1 91 ? 0.020 1.220 -0.548 1.00 98.25 91 ILE A N 1
ATOM 685 C CA . ILE A 1 91 ? -1.423 1.034 -0.348 1.00 98.25 91 ILE A CA 1
ATOM 686 C C . ILE A 1 91 ? -2.197 2.220 -0.924 1.00 98.25 91 ILE A C 1
ATOM 688 O O . ILE A 1 91 ? -3.136 2.035 -1.697 1.00 98.25 91 ILE A O 1
ATOM 692 N N . ASN A 1 92 ? -1.776 3.441 -0.597 1.00 97.44 92 ASN A N 1
ATOM 693 C CA . ASN A 1 92 ? -2.419 4.651 -1.090 1.00 97.44 92 ASN A CA 1
ATOM 694 C C . ASN A 1 92 ? -2.317 4.776 -2.621 1.00 97.44 92 ASN A C 1
ATOM 696 O O . ASN A 1 92 ? -3.291 5.159 -3.258 1.00 97.44 92 ASN A O 1
ATOM 700 N N . GLN A 1 93 ? -1.178 4.415 -3.221 1.00 97.69 93 GLN A N 1
ATOM 701 C CA . GLN A 1 93 ? -1.024 4.390 -4.680 1.00 97.69 93 GLN A CA 1
ATOM 702 C C . GLN A 1 93 ? -1.929 3.346 -5.336 1.00 97.69 93 GLN A C 1
ATOM 704 O O . GLN A 1 93 ? -2.608 3.650 -6.307 1.00 97.69 93 GLN A O 1
ATOM 709 N N . ALA A 1 94 ? -1.990 2.129 -4.794 1.00 98.38 94 ALA A N 1
ATOM 710 C CA . ALA A 1 94 ? -2.855 1.087 -5.337 1.00 98.38 94 ALA A CA 1
ATOM 711 C C . ALA A 1 94 ? -4.329 1.515 -5.301 1.00 98.38 94 ALA A C 1
ATOM 713 O O . ALA A 1 94 ? -5.037 1.378 -6.293 1.00 98.38 94 ALA A O 1
ATOM 714 N N . VAL A 1 95 ? -4.789 2.088 -4.187 1.00 98.25 95 VAL A N 1
ATOM 715 C CA . VAL A 1 95 ? -6.202 2.454 -4.043 1.00 98.25 95 VAL A CA 1
ATOM 716 C C . VAL A 1 95 ? -6.578 3.702 -4.836 1.00 98.25 95 VAL A C 1
ATOM 718 O O . VAL A 1 95 ? -7.640 3.711 -5.453 1.00 98.25 95 VAL A O 1
ATOM 721 N N . ASN A 1 96 ? -5.730 4.732 -4.866 1.00 97.19 96 ASN A N 1
ATOM 722 C CA . ASN A 1 96 ? -6.029 5.939 -5.640 1.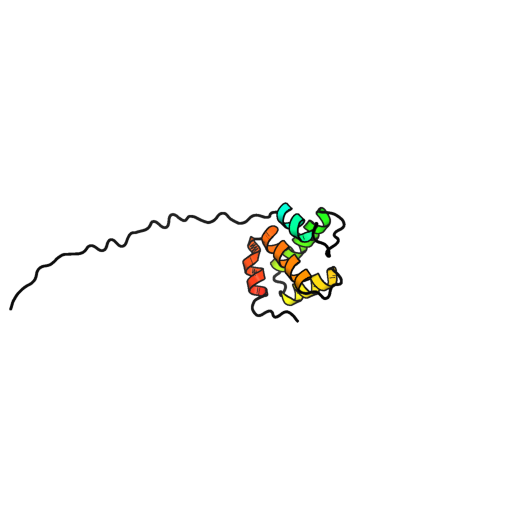00 97.19 96 ASN A CA 1
ATOM 723 C C . ASN A 1 96 ? -6.003 5.668 -7.142 1.00 97.19 96 ASN A C 1
ATOM 725 O O . ASN A 1 96 ? -6.891 6.135 -7.850 1.00 97.19 96 ASN A O 1
ATOM 729 N N . GLU A 1 97 ? -5.023 4.888 -7.603 1.00 97.81 97 GLU A N 1
ATOM 730 C CA . GLU A 1 97 ? -4.783 4.729 -9.032 1.00 97.81 97 GLU A CA 1
ATOM 731 C C . GLU A 1 97 ? -5.453 3.480 -9.613 1.00 97.81 97 GLU A C 1
ATOM 733 O O . GLU A 1 97 ? -5.853 3.513 -10.761 1.00 97.81 97 GLU A O 1
ATOM 738 N N . LEU A 1 98 ? -5.635 2.372 -8.884 1.00 98.25 98 LEU A N 1
ATOM 739 C CA . LEU A 1 98 ? -6.172 1.126 -9.472 1.00 98.25 98 LEU A CA 1
ATOM 740 C C 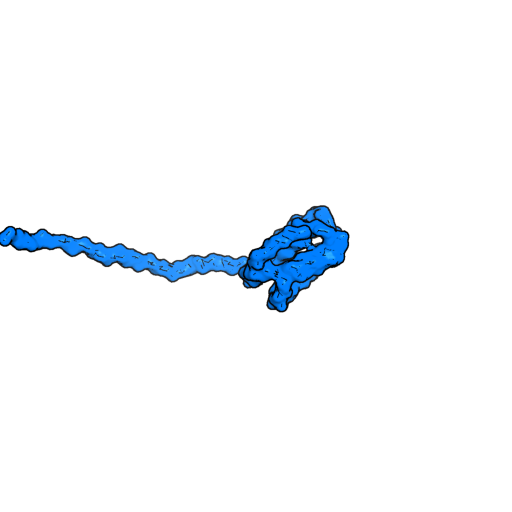. LEU A 1 98 ? -7.612 0.803 -9.061 1.00 98.25 98 LEU A C 1
ATOM 742 O O . LEU A 1 98 ? -8.334 0.158 -9.821 1.00 98.25 98 LEU A O 1
ATOM 746 N N . CYS A 1 99 ? -8.052 1.231 -7.878 1.00 97.94 99 CYS A N 1
ATOM 747 C CA . CYS A 1 99 ? -9.407 0.970 -7.387 1.00 97.94 99 CYS A CA 1
ATOM 748 C C . CYS A 1 99 ? -10.030 2.189 -6.687 1.00 97.94 99 CYS A C 1
ATOM 750 O O . CYS A 1 99 ? -10.464 2.088 -5.534 1.00 97.94 99 CYS A O 1
ATOM 752 N N . PRO A 1 100 ? -10.171 3.333 -7.386 1.00 96.94 100 PRO A N 1
ATOM 753 C CA . PRO A 1 100 ? -10.614 4.587 -6.774 1.00 96.94 100 PRO A CA 1
ATOM 754 C C . PRO A 1 100 ? -12.018 4.520 -6.150 1.00 96.94 100 PRO A C 1
ATOM 756 O O . PRO A 1 100 ? -12.311 5.231 -5.189 1.00 96.94 100 PRO A O 1
ATOM 759 N N . ALA A 1 101 ? -12.878 3.611 -6.622 1.00 95.75 101 ALA A N 1
ATOM 760 C CA . ALA A 1 101 ? -14.181 3.341 -6.009 1.00 95.75 101 ALA A CA 1
ATOM 761 C C . ALA A 1 101 ? -14.083 2.871 -4.540 1.00 95.75 101 ALA A C 1
ATOM 763 O O . ALA A 1 101 ? -15.045 2.998 -3.787 1.00 95.75 101 ALA A O 1
ATOM 764 N N . GLN A 1 102 ? -12.926 2.354 -4.114 1.00 97.19 102 GLN A N 1
ATOM 765 C CA . GLN A 1 102 ? -12.687 1.825 -2.770 1.00 97.19 102 GLN A CA 1
ATOM 766 C C . GLN A 1 102 ? -11.984 2.819 -1.830 1.00 97.19 102 GLN A C 1
ATOM 768 O O . GLN A 1 102 ? -11.755 2.497 -0.663 1.00 97.19 102 GLN A O 1
ATOM 773 N N . ILE A 1 103 ? -11.671 4.043 -2.281 1.00 96.44 103 ILE A N 1
ATOM 774 C CA . ILE A 1 103 ? -10.977 5.062 -1.468 1.00 96.44 103 ILE A CA 1
ATOM 775 C C . ILE A 1 103 ? -11.695 5.305 -0.138 1.00 96.44 103 ILE A C 1
ATOM 777 O O . ILE A 1 103 ? -11.056 5.402 0.911 1.00 96.44 103 ILE A O 1
ATOM 781 N N . TRP A 1 104 ? -13.026 5.403 -0.165 1.00 95.50 104 TRP A N 1
ATOM 782 C CA . TRP A 1 104 ? -13.802 5.638 1.051 1.00 95.50 104 TRP A CA 1
ATOM 783 C C . TRP A 1 104 ? -13.675 4.475 2.042 1.00 95.50 104 TRP A C 1
ATOM 785 O O . TRP A 1 104 ? -13.458 4.705 3.229 1.00 95.50 104 TRP A O 1
ATOM 795 N N . GLN A 1 105 ? -13.722 3.236 1.550 1.00 96.69 105 GLN A N 1
ATOM 796 C CA . GLN A 1 105 ? -13.574 2.033 2.366 1.00 96.69 105 GLN A CA 1
ATOM 797 C C . GLN A 1 105 ? -12.190 1.957 3.020 1.00 96.69 105 GLN A C 1
ATOM 799 O O . GLN A 1 105 ? -12.100 1.732 4.228 1.00 96.69 105 GLN A O 1
ATOM 804 N N . LEU A 1 106 ? -11.120 2.245 2.266 1.00 97.88 106 LEU A N 1
ATOM 805 C CA . LEU A 1 106 ? -9.770 2.338 2.826 1.00 97.88 106 LEU A CA 1
ATOM 806 C C . LEU A 1 106 ? -9.705 3.404 3.931 1.00 97.88 106 LEU A C 1
ATOM 808 O O . LEU A 1 106 ? -9.250 3.114 5.036 1.00 97.88 106 LEU A O 1
ATOM 812 N N . ARG A 1 107 ? -10.191 4.624 3.662 1.00 96.69 107 ARG A N 1
ATOM 813 C CA . ARG A 1 107 ? -10.164 5.737 4.631 1.00 96.69 107 ARG A CA 1
ATOM 814 C C . ARG A 1 107 ? -10.924 5.404 5.909 1.00 96.69 107 ARG A C 1
ATOM 816 O O . ARG A 1 107 ? -10.436 5.704 6.994 1.00 96.69 107 ARG A O 1
ATOM 823 N N . GLN A 1 108 ? -12.079 4.759 5.780 1.00 96.69 108 GLN A N 1
ATOM 824 C CA . GLN A 1 108 ? -12.866 4.319 6.924 1.00 96.69 108 GLN A CA 1
ATOM 825 C C . GLN A 1 108 ? -12.106 3.276 7.754 1.00 96.69 108 GLN A C 1
ATOM 827 O O . GLN A 1 108 ? -12.080 3.374 8.977 1.00 96.69 108 GLN A O 1
ATOM 832 N N . SER A 1 109 ? -11.439 2.316 7.104 1.00 96.19 109 SER A N 1
ATOM 833 C CA . SER A 1 109 ? -10.639 1.293 7.794 1.00 96.19 109 SER A CA 1
ATOM 834 C C . SER A 1 109 ? -9.384 1.849 8.483 1.00 96.19 109 SER A C 1
ATOM 836 O O . SER A 1 109 ? -8.909 1.269 9.456 1.00 96.19 109 SER A O 1
ATOM 838 N N . ALA A 1 110 ? -8.854 2.973 7.990 1.00 96.50 110 ALA A N 1
ATOM 839 C CA . ALA A 1 110 ? -7.687 3.661 8.538 1.00 96.50 110 ALA A CA 1
ATOM 840 C C . ALA A 1 110 ? -8.045 4.685 9.631 1.00 96.50 110 ALA A C 1
ATOM 842 O O . ALA A 1 110 ? -7.155 5.319 10.200 1.00 96.50 110 ALA A O 1
ATOM 843 N N . ALA A 1 111 ? -9.333 4.888 9.924 1.00 95.81 111 ALA A N 1
ATOM 844 C CA . ALA A 1 111 ? -9.771 5.874 10.902 1.00 95.81 111 ALA A CA 1
ATOM 845 C C . ALA A 1 111 ? -9.185 5.570 12.292 1.00 95.81 111 ALA A C 1
ATOM 847 O O . ALA A 1 111 ? -9.350 4.478 12.830 1.00 95.81 111 ALA A O 1
ATOM 848 N N . GLY A 1 112 ? -8.487 6.550 12.873 1.00 93.88 112 GLY A N 1
ATOM 849 C CA . GLY A 1 112 ? -7.830 6.404 14.176 1.00 93.88 112 GLY A CA 1
ATOM 850 C C . GLY A 1 112 ? -6.556 5.552 14.166 1.00 93.88 112 GLY A C 1
ATOM 851 O O . GLY A 1 112 ? -5.969 5.347 15.224 1.00 93.88 112 GLY A O 1
ATOM 852 N N . TYR A 1 113 ? -6.102 5.079 13.002 1.00 94.00 113 TYR A N 1
ATOM 853 C CA . TYR A 1 113 ? -4.839 4.361 12.895 1.00 94.00 113 TYR A CA 1
ATOM 854 C C . TYR A 1 113 ? -3.652 5.293 13.179 1.00 94.00 113 TYR A C 1
ATOM 856 O O . TYR A 1 113 ? -3.489 6.331 12.535 1.00 94.00 113 TYR A O 1
ATOM 864 N N . THR A 1 114 ? -2.789 4.890 14.111 1.00 91.62 114 THR A N 1
ATOM 865 C CA . THR A 1 114 ? -1.525 5.567 14.418 1.00 91.62 114 THR A CA 1
ATOM 866 C C . THR A 1 114 ? -0.357 4.653 14.045 1.00 91.62 114 THR A C 1
ATOM 868 O O . THR A 1 114 ? -0.262 3.558 14.609 1.00 91.62 114 THR A O 1
ATOM 871 N N . PRO A 1 115 ? 0.532 5.068 13.125 1.00 84.88 115 PRO A N 1
ATOM 872 C CA . PRO A 1 115 ? 1.748 4.319 12.823 1.00 84.88 115 PRO A CA 1
ATOM 873 C C . PRO A 1 115 ? 2.623 4.170 14.073 1.00 84.88 115 PRO A C 1
ATOM 875 O O . PRO A 1 115 ? 2.723 5.113 14.859 1.00 84.88 115 PRO A O 1
ATOM 878 N N . PHE A 1 116 ? 3.267 3.014 14.230 1.00 69.50 116 PHE A N 1
ATOM 879 C CA . PHE A 1 116 ? 4.228 2.721 15.296 1.00 69.50 116 PHE A CA 1
ATOM 880 C C . PHE A 1 116 ? 5.521 2.133 14.727 1.00 69.50 116 PHE A C 1
ATOM 882 O O . PHE A 1 116 ? 5.460 1.465 13.664 1.00 69.50 116 PHE A O 1
#

pLDDT: mean 86.23, std 17.43, range [38.78, 98.69]

InterPro domains:
  IPR007969 Domain of unknown function DUF732 [PF05305] (30-100)

Sequence (116 aa):
MKWLVGVVSAITMGLVSAAGFAAPNAHADEVAYLVNVHVRPGYNFPNAEAALGYGRSVCDRVATTMPYADLVNQVKADFRTTDYYQAGYLINQAVNELCPAQIWQLRQSAAGYTPF